Protein AF-A0A8X6IHY8-F1 (afdb_monomer)

InterPro domains:
  IPR005312 Domain of unknown function DUF1759 [PF03564] (2-76)

Foldseek 3Di:
DLLVVLVVQLLPQAQDADLDLVSLVVSLVSNVVSQVVCVVVVNDDDPVNLLVSVVSVLVSYHPVVNVVVVVVDDPPDRDGSVVVSVVSVVSSVVNVVVVVVVVVVVPPPPPPPPPPPPPDPQQQAPQPRHRDDVVPDPRNVPDDDDD

Solvent-accessible surface area (backbone atoms only — not comparable to full-atom values): 8942 Å² total; per-residue (Å²): 108,74,65,59,53,36,52,50,51,58,78,63,51,80,64,38,84,62,98,41,41,68,60,50,46,53,51,51,51,54,46,52,51,35,54,52,54,35,43,77,67,73,51,70,81,49,75,66,54,36,54,50,52,46,54,56,51,50,68,32,41,26,73,66,60,42,52,57,52,59,71,71,56,61,92,92,63,84,77,55,50,68,59,49,51,52,50,53,52,50,50,35,52,51,43,46,51,52,52,54,54,52,58,59,65,72,62,69,67,66,82,77,70,84,73,75,80,72,90,58,79,78,58,53,16,92,87,79,65,45,83,41,61,60,96,75,33,66,75,59,74,68,55,74,83,78,130

pLDDT: mean 80.01, std 13.46, range [43.97, 92.81]

Radius of gyration: 33.56 Å; Cα contacts (8 Å, |Δi|>4): 94; chains: 1; bounding box: 41×46×101 Å

Mean predicted aligned error: 15.46 Å

Structure (mmCIF, N/CA/C/O backbone):
data_AF-A0A8X6IHY8-F1
#
_entry.id   AF-A0A8X6IHY8-F1
#
loop_
_atom_site.group_PDB
_atom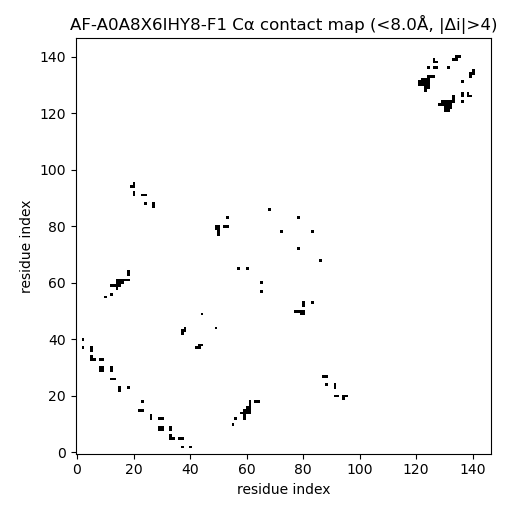_site.id
_atom_site.type_symbol
_atom_site.label_atom_id
_atom_site.label_alt_id
_atom_site.label_comp_id
_atom_site.label_asym_id
_atom_site.label_entity_id
_atom_site.label_seq_id
_atom_site.pdbx_PDB_ins_code
_atom_site.Cartn_x
_atom_site.Cartn_y
_atom_site.Cartn_z
_atom_site.occupancy
_atom_site.B_iso_or_equiv
_atom_site.auth_seq_id
_atom_site.auth_comp_id
_atom_site.auth_asym_id
_atom_site.auth_atom_id
_atom_site.pdbx_PDB_model_num
ATOM 1 N N . MET A 1 1 ? 0.036 -14.199 -20.439 1.00 60.25 1 MET A N 1
ATOM 2 C CA . MET A 1 1 ? 1.438 -14.014 -19.998 1.00 60.25 1 MET A CA 1
ATOM 3 C C . MET A 1 1 ? 1.444 -13.732 -18.506 1.00 60.25 1 MET A C 1
ATOM 5 O O . MET A 1 1 ? 0.518 -13.090 -18.030 1.00 60.25 1 MET A O 1
ATOM 9 N N . LEU A 1 2 ? 2.454 -14.208 -17.776 1.00 81.31 2 LEU A N 1
ATOM 10 C CA . LEU A 1 2 ? 2.539 -14.033 -16.320 1.00 81.31 2 LEU A CA 1
ATOM 11 C C . LEU A 1 2 ? 2.620 -12.544 -15.923 1.00 81.31 2 LEU A C 1
ATOM 13 O O . LEU A 1 2 ? 1.906 -12.106 -15.029 1.00 81.31 2 LEU A O 1
ATOM 17 N N . VAL A 1 3 ? 3.387 -11.751 -16.680 1.00 85.06 3 VAL A N 1
ATOM 18 C CA . VAL A 1 3 ? 3.531 -10.290 -16.516 1.00 85.06 3 VAL A CA 1
ATOM 19 C C . VAL A 1 3 ? 2.189 -9.560 -16.650 1.00 85.06 3 VAL A C 1
ATOM 21 O O . VAL A 1 3 ? 1.806 -8.807 -15.762 1.00 85.06 3 VAL A O 1
ATOM 24 N N . ASP A 1 4 ? 1.439 -9.838 -17.722 1.00 86.38 4 ASP A N 1
ATOM 25 C CA . ASP A 1 4 ? 0.116 -9.244 -17.977 1.00 86.38 4 ASP A CA 1
ATOM 26 C C . ASP A 1 4 ? -0.869 -9.513 -16.826 1.00 86.38 4 ASP A C 1
ATOM 28 O O . ASP A 1 4 ? -1.606 -8.621 -16.415 1.00 86.38 4 ASP A O 1
ATOM 32 N N . SER A 1 5 ? -0.828 -10.713 -16.236 1.00 88.56 5 SER A N 1
ATOM 33 C CA . SER A 1 5 ? -1.653 -11.050 -15.071 1.00 88.56 5 SER A CA 1
ATOM 34 C C . SER A 1 5 ? -1.291 -10.217 -13.839 1.00 88.56 5 SER A C 1
ATOM 36 O O . SER A 1 5 ? -2.189 -9.781 -13.119 1.00 88.56 5 SER A O 1
ATOM 38 N N . HIS A 1 6 ? 0.001 -9.994 -13.580 1.00 88.06 6 HIS A N 1
ATOM 39 C CA . HIS A 1 6 ? 0.453 -9.172 -12.454 1.00 88.06 6 HIS A CA 1
ATOM 40 C C . HIS A 1 6 ? 0.108 -7.695 -12.650 1.00 88.06 6 HIS A C 1
ATOM 42 O O . HIS A 1 6 ? -0.408 -7.073 -11.724 1.00 88.06 6 HIS A O 1
ATOM 48 N N . ILE A 1 7 ? 0.302 -7.157 -13.859 1.00 87.25 7 ILE A N 1
ATOM 49 C CA . ILE A 1 7 ? -0.079 -5.778 -14.190 1.00 87.25 7 ILE A CA 1
ATOM 50 C C . ILE A 1 7 ? -1.588 -5.601 -14.030 1.00 87.25 7 ILE A C 1
ATOM 52 O O . ILE A 1 7 ? -2.022 -4.727 -13.288 1.00 87.25 7 ILE A O 1
ATOM 56 N N . LYS A 1 8 ? -2.404 -6.476 -14.630 1.00 88.44 8 LYS A N 1
ATOM 57 C CA . LYS A 1 8 ? -3.867 -6.430 -14.473 1.00 88.44 8 LYS A CA 1
ATOM 58 C C . LYS A 1 8 ? -4.311 -6.547 -13.021 1.00 88.44 8 LYS A C 1
ATOM 60 O O . LYS A 1 8 ? -5.319 -5.952 -12.663 1.00 88.44 8 LYS A O 1
ATOM 65 N N . SER A 1 9 ? -3.586 -7.296 -12.193 1.00 88.69 9 SER A N 1
ATOM 66 C CA . SER A 1 9 ? -3.908 -7.414 -10.768 1.00 88.69 9 SER A CA 1
ATOM 67 C C . SER A 1 9 ? -3.639 -6.117 -10.004 1.00 88.69 9 SER A C 1
ATOM 69 O O . SER A 1 9 ? -4.371 -5.825 -9.069 1.00 88.69 9 SER A O 1
ATOM 71 N N . ILE A 1 10 ? -2.625 -5.341 -10.406 1.00 88.44 10 ILE A N 1
ATOM 72 C CA . ILE A 1 10 ? -2.350 -4.005 -9.853 1.00 88.44 10 ILE A CA 1
ATOM 73 C C . ILE A 1 10 ? -3.383 -2.988 -10.359 1.00 88.44 10 ILE A C 1
ATOM 75 O O . ILE A 1 10 ? -3.890 -2.195 -9.578 1.00 88.44 10 ILE A O 1
ATOM 79 N N . LEU A 1 11 ? -3.722 -3.032 -11.651 1.00 86.94 11 LEU A N 1
ATOM 80 C CA . LEU A 1 11 ? -4.692 -2.110 -12.257 1.00 86.94 11 LEU A CA 1
ATOM 81 C C . LEU A 1 11 ? -6.131 -2.333 -11.775 1.00 86.94 11 LEU A C 1
ATOM 83 O O . LEU A 1 11 ? -6.920 -1.403 -11.789 1.00 86.94 11 LEU A O 1
ATOM 87 N N . ASN A 1 12 ? -6.475 -3.559 -11.376 1.00 87.81 12 ASN A N 1
ATOM 88 C CA . ASN A 1 12 ? -7.801 -3.917 -10.864 1.00 87.81 12 ASN A CA 1
ATOM 89 C C . ASN A 1 12 ? -7.764 -4.194 -9.354 1.00 87.81 12 ASN A C 1
ATOM 91 O O . ASN A 1 12 ? -8.438 -5.111 -8.871 1.00 87.81 12 ASN A O 1
ATOM 95 N N . LEU A 1 13 ? -6.926 -3.467 -8.609 1.00 87.06 13 LEU A N 1
ATOM 96 C CA . LEU A 1 13 ? -6.950 -3.552 -7.153 1.00 87.06 13 LEU A CA 1
ATOM 97 C C . LEU A 1 13 ? -8.330 -3.130 -6.624 1.00 87.06 13 LEU A C 1
ATOM 99 O O . LEU A 1 13 ? -9.007 -2.310 -7.236 1.00 87.06 13 LEU A O 1
ATOM 103 N N . PRO A 1 14 ? -8.791 -3.715 -5.507 1.00 83.69 14 PRO A N 1
ATOM 104 C CA . PRO A 1 14 ? -10.093 -3.372 -4.964 1.00 83.69 14 PRO A CA 1
ATOM 105 C C . PRO A 1 14 ? -10.080 -1.948 -4.404 1.00 83.69 14 PRO A C 1
ATOM 107 O O . PRO A 1 14 ? -9.290 -1.649 -3.507 1.00 83.69 14 PRO A O 1
ATOM 110 N N . THR A 1 15 ? -11.016 -1.118 -4.862 1.00 85.62 15 THR A N 1
ATOM 111 C CA . THR A 1 15 ? -11.222 0.223 -4.311 1.00 85.62 15 THR A CA 1
ATOM 112 C C . THR A 1 15 ? -11.592 0.146 -2.834 1.00 85.62 15 THR A C 1
ATOM 114 O O . THR A 1 15 ? -12.590 -0.480 -2.448 1.00 85.62 15 THR A O 1
ATOM 117 N N . LEU A 1 16 ? -10.821 0.828 -1.994 1.00 85.44 16 LEU A N 1
ATOM 118 C CA . LEU A 1 16 ? -11.103 0.958 -0.574 1.00 85.44 16 LEU A CA 1
ATOM 119 C C . LEU A 1 16 ? -12.240 1.970 -0.402 1.00 85.44 16 LEU A C 1
ATOM 121 O O . LEU A 1 16 ? -12.073 3.168 -0.592 1.00 85.44 16 LEU A O 1
ATOM 125 N N . LYS A 1 17 ? -13.440 1.483 -0.074 1.00 77.81 17 LYS A N 1
ATOM 126 C CA . LYS A 1 17 ? -14.625 2.346 0.117 1.00 77.81 17 LYS A CA 1
ATOM 127 C C . LYS A 1 17 ? -14.662 3.012 1.490 1.00 77.81 17 LYS A C 1
ATOM 129 O O . LYS A 1 17 ? -15.257 4.076 1.645 1.00 77.81 17 LYS A O 1
ATOM 134 N N . HIS A 1 18 ? -14.069 2.359 2.483 1.00 77.81 18 HIS A N 1
ATOM 135 C CA . HIS A 1 18 ? -14.064 2.789 3.874 1.00 77.81 18 HIS A CA 1
ATOM 136 C C . HIS A 1 18 ? -12.718 2.471 4.514 1.00 77.81 18 HIS A C 1
ATOM 138 O O . HIS A 1 18 ? -12.025 1.536 4.110 1.00 77.81 18 HIS A O 1
ATOM 144 N N . GLU A 1 19 ? -12.388 3.224 5.556 1.00 76.44 19 GLU A N 1
ATOM 145 C CA . GLU A 1 19 ? -11.168 3.034 6.322 1.00 76.44 19 GLU A CA 1
ATOM 146 C C . GLU A 1 19 ? -11.245 1.730 7.137 1.00 76.44 19 GLU A C 1
ATOM 148 O O . GLU A 1 19 ? -11.925 1.637 8.160 1.00 76.44 19 GLU A O 1
ATOM 153 N N . SER A 1 20 ? -10.565 0.692 6.650 1.00 81.94 20 SER A N 1
ATOM 154 C CA . SER A 1 20 ? -10.570 -0.650 7.233 1.00 81.94 20 SER A CA 1
ATOM 155 C C . SER A 1 20 ? -9.161 -1.221 7.245 1.00 81.94 20 SER A C 1
ATOM 157 O O . SER A 1 20 ? -8.530 -1.385 6.202 1.00 81.94 20 SER A O 1
ATOM 159 N N . ALA A 1 21 ? -8.670 -1.570 8.437 1.00 84.00 21 ALA A N 1
ATOM 160 C CA . ALA A 1 21 ? -7.341 -2.157 8.599 1.00 84.00 21 ALA A CA 1
ATOM 161 C C . ALA A 1 21 ? -7.196 -3.481 7.831 1.00 84.00 21 ALA A C 1
ATOM 163 O O . ALA A 1 21 ? -6.152 -3.768 7.258 1.00 84.00 21 ALA A O 1
ATOM 164 N N . LYS A 1 22 ? -8.256 -4.299 7.795 1.00 85.94 22 LYS A N 1
ATOM 165 C CA . LYS A 1 22 ? -8.227 -5.596 7.103 1.00 85.94 22 LYS A CA 1
ATOM 166 C C . LYS A 1 22 ? -8.140 -5.420 5.592 1.00 85.94 22 LYS A C 1
ATOM 168 O O . LYS A 1 22 ? -7.337 -6.093 4.952 1.00 85.94 22 LYS A O 1
ATOM 173 N N . ASP A 1 23 ? -8.938 -4.506 5.049 1.00 87.12 23 ASP A N 1
ATOM 174 C CA . ASP A 1 23 ? -8.995 -4.281 3.606 1.00 87.12 23 ASP A CA 1
ATOM 175 C C . ASP A 1 23 ? -7.721 -3.586 3.117 1.00 87.12 23 ASP A C 1
ATOM 177 O O . ASP A 1 23 ? -7.144 -4.009 2.119 1.00 87.12 23 ASP A O 1
ATOM 181 N N . LEU A 1 24 ? -7.201 -2.614 3.878 1.00 88.94 24 LEU A N 1
ATOM 182 C CA . LEU A 1 24 ? -5.924 -1.961 3.584 1.00 88.94 24 LEU A CA 1
ATOM 183 C C . LEU A 1 24 ? -4.740 -2.940 3.662 1.00 88.94 24 LEU A C 1
ATOM 185 O O . LEU A 1 24 ? -3.843 -2.897 2.821 1.00 88.94 24 LEU A O 1
ATOM 189 N N . ARG A 1 25 ? -4.743 -3.865 4.632 1.00 89.88 25 ARG A N 1
ATOM 190 C CA . ARG A 1 25 ? -3.745 -4.942 4.722 1.00 89.88 25 ARG A CA 1
ATOM 191 C C . ARG A 1 25 ? -3.785 -5.841 3.487 1.00 89.88 25 ARG A C 1
ATOM 193 O O . ARG A 1 25 ? -2.748 -6.068 2.874 1.00 89.88 25 ARG A O 1
ATOM 200 N N . TYR A 1 26 ? -4.970 -6.324 3.115 1.00 89.81 26 TYR A N 1
ATOM 201 C CA . TYR A 1 26 ? -5.143 -7.173 1.936 1.00 89.81 26 TYR A CA 1
ATOM 202 C C . TYR A 1 26 ? -4.719 -6.455 0.648 1.00 89.81 26 TYR A C 1
ATOM 204 O O . TYR A 1 26 ? -4.033 -7.036 -0.195 1.00 89.81 26 TYR A O 1
ATOM 212 N N . PHE A 1 27 ? -5.080 -5.178 0.525 1.00 90.44 27 PHE A N 1
ATOM 213 C CA . PHE A 1 27 ? -4.680 -4.309 -0.575 1.00 90.44 27 PHE A CA 1
ATOM 214 C C . PHE A 1 27 ? -3.152 -4.234 -0.707 1.00 90.44 27 PHE A C 1
ATOM 216 O O . PHE A 1 27 ? -2.603 -4.537 -1.770 1.00 90.44 27 PHE A O 1
ATOM 223 N N . LEU A 1 28 ? -2.456 -3.915 0.390 1.00 91.00 28 LEU A N 1
ATOM 224 C CA . LEU A 1 28 ? -0.994 -3.849 0.440 1.00 91.00 28 LEU A CA 1
ATOM 225 C C . LEU A 1 28 ? -0.330 -5.193 0.136 1.00 91.00 28 LEU A C 1
ATOM 227 O O . LEU A 1 28 ? 0.666 -5.237 -0.586 1.00 91.00 28 LEU A O 1
ATOM 231 N N . ASP A 1 29 ? -0.867 -6.291 0.666 1.00 91.06 29 ASP A N 1
ATOM 232 C CA . ASP A 1 29 ? -0.332 -7.632 0.428 1.00 91.06 29 ASP A CA 1
ATOM 233 C C . ASP A 1 29 ? -0.449 -8.011 -1.060 1.00 91.06 29 ASP A C 1
ATOM 235 O O . ASP A 1 29 ? 0.509 -8.524 -1.649 1.00 91.06 29 ASP A O 1
ATOM 239 N N . CYS A 1 30 ? -1.588 -7.711 -1.695 1.00 90.38 30 CYS A N 1
ATOM 240 C CA . CYS A 1 30 ? -1.803 -7.945 -3.124 1.00 90.38 30 CYS A CA 1
ATOM 241 C C . CYS A 1 30 ? -0.846 -7.107 -3.982 1.00 90.38 30 CYS A C 1
ATOM 243 O O . CYS A 1 30 ? -0.178 -7.637 -4.876 1.00 90.38 30 CYS A O 1
ATOM 245 N N . LEU A 1 31 ? -0.725 -5.814 -3.680 1.00 90.69 31 LEU A N 1
ATOM 246 C CA . LEU A 1 31 ? 0.186 -4.911 -4.370 1.00 90.69 31 LEU A CA 1
ATOM 247 C C . LEU A 1 31 ? 1.639 -5.402 -4.267 1.00 90.69 31 LEU A C 1
ATOM 249 O O . LEU A 1 31 ? 2.290 -5.643 -5.283 1.00 90.69 31 LEU A O 1
ATOM 253 N N . ASN A 1 32 ? 2.132 -5.619 -3.045 1.00 91.69 32 ASN A N 1
ATOM 254 C CA . ASN A 1 32 ? 3.509 -6.041 -2.796 1.00 91.69 32 ASN A CA 1
ATOM 255 C C . ASN A 1 32 ? 3.828 -7.388 -3.442 1.00 91.69 32 ASN A C 1
ATOM 257 O O . ASN A 1 32 ? 4.921 -7.573 -3.978 1.00 91.69 32 ASN A O 1
ATOM 261 N N . LYS A 1 33 ? 2.879 -8.330 -3.423 1.00 92.44 33 LYS A N 1
ATOM 262 C CA . LYS A 1 33 ? 3.028 -9.615 -4.108 1.00 92.44 33 LYS A CA 1
ATOM 263 C C . LYS A 1 33 ? 3.262 -9.415 -5.603 1.00 92.44 33 LYS A C 1
ATOM 265 O O . LYS A 1 33 ? 4.223 -9.962 -6.135 1.00 92.44 33 LYS A O 1
ATOM 270 N N . ASN A 1 34 ? 2.419 -8.625 -6.268 1.00 90.69 34 ASN A N 1
ATOM 271 C CA . ASN A 1 34 ? 2.535 -8.402 -7.708 1.00 90.69 34 ASN A CA 1
ATOM 272 C C . ASN A 1 34 ? 3.813 -7.635 -8.070 1.00 90.69 34 ASN A C 1
ATOM 274 O O . ASN A 1 34 ? 4.498 -8.023 -9.012 1.00 90.69 34 ASN A O 1
ATOM 278 N N . LEU A 1 35 ? 4.192 -6.621 -7.287 1.00 90.88 35 LEU A N 1
ATOM 279 C CA . LEU A 1 35 ? 5.442 -5.883 -7.489 1.00 90.88 35 LEU A CA 1
ATOM 280 C C . LEU A 1 35 ? 6.678 -6.779 -7.336 1.00 90.88 35 LEU A C 1
ATOM 282 O O . LEU A 1 35 ? 7.591 -6.721 -8.157 1.00 90.88 35 LEU A O 1
ATOM 286 N N . ARG A 1 36 ? 6.699 -7.656 -6.323 1.00 90.81 36 ARG A N 1
ATOM 287 C CA . ARG A 1 36 ? 7.780 -8.639 -6.144 1.00 90.81 36 ARG A CA 1
ATOM 288 C C . ARG A 1 36 ? 7.839 -9.624 -7.307 1.00 90.81 36 ARG A C 1
ATOM 290 O O . ARG A 1 36 ? 8.930 -9.920 -7.781 1.00 90.81 36 ARG A O 1
ATOM 297 N N . SER A 1 37 ? 6.693 -10.111 -7.782 1.00 90.81 37 SER A N 1
ATOM 298 C CA . SER A 1 37 ? 6.642 -11.004 -8.942 1.00 90.81 37 SER A CA 1
ATOM 299 C C . SER A 1 37 ? 7.146 -10.330 -10.219 1.00 90.81 37 SER A C 1
ATOM 301 O O . SER A 1 37 ? 7.905 -10.952 -10.951 1.00 90.81 37 SER A O 1
ATOM 303 N N . LEU A 1 38 ? 6.790 -9.065 -10.465 1.00 89.00 38 LEU A N 1
ATOM 304 C CA . LEU A 1 38 ? 7.306 -8.300 -11.606 1.00 89.00 38 LEU A CA 1
ATOM 305 C C . LEU A 1 38 ? 8.823 -8.107 -11.521 1.00 89.00 38 LEU A C 1
ATOM 307 O O . LEU A 1 38 ? 9.515 -8.339 -12.508 1.00 89.00 38 LEU A O 1
ATOM 311 N N . LYS A 1 39 ? 9.350 -7.808 -10.327 1.00 88.62 39 LYS A N 1
ATOM 312 C CA . LYS A 1 39 ? 10.797 -7.706 -10.100 1.00 88.62 39 LYS A CA 1
ATOM 313 C C . LYS A 1 39 ? 11.540 -9.014 -10.400 1.00 88.62 39 LYS A C 1
ATOM 315 O O . LYS A 1 39 ? 12.605 -8.977 -10.993 1.00 88.62 39 LYS A O 1
ATOM 320 N N . VAL A 1 40 ? 10.984 -10.167 -10.014 1.00 90.38 40 VAL A N 1
ATOM 321 C CA . VAL A 1 40 ? 11.573 -11.495 -10.309 1.00 90.38 40 VAL A CA 1
ATOM 322 C C . VAL A 1 40 ? 11.580 -11.807 -11.811 1.00 90.38 40 VAL A C 1
ATOM 324 O O . VAL A 1 40 ? 12.384 -12.613 -12.264 1.00 90.38 40 VAL A O 1
ATOM 327 N N . LEU A 1 41 ? 10.692 -11.180 -12.581 1.00 88.06 41 LEU A N 1
ATOM 328 C CA . LEU A 1 41 ? 10.607 -11.326 -14.034 1.00 88.06 41 LEU A CA 1
ATOM 329 C C . LEU A 1 41 ? 11.467 -10.297 -14.790 1.00 88.06 41 LEU A C 1
ATOM 331 O O . LEU A 1 41 ? 11.240 -10.104 -15.981 1.00 88.06 41 LEU A O 1
ATOM 335 N N . ASP A 1 42 ? 12.402 -9.627 -14.109 1.00 87.25 42 ASP A N 1
ATOM 336 C CA . ASP A 1 42 ? 13.247 -8.542 -14.634 1.00 87.25 42 ASP A CA 1
ATOM 337 C C . ASP A 1 42 ? 12.470 -7.302 -15.128 1.00 87.25 42 ASP A C 1
ATOM 339 O O . ASP A 1 42 ? 12.995 -6.471 -15.867 1.00 87.25 42 ASP A O 1
ATOM 343 N N . PHE A 1 43 ? 11.222 -7.119 -14.677 1.00 84.69 43 PHE A N 1
ATOM 344 C CA . PHE A 1 43 ? 10.466 -5.876 -14.862 1.00 84.69 43 PHE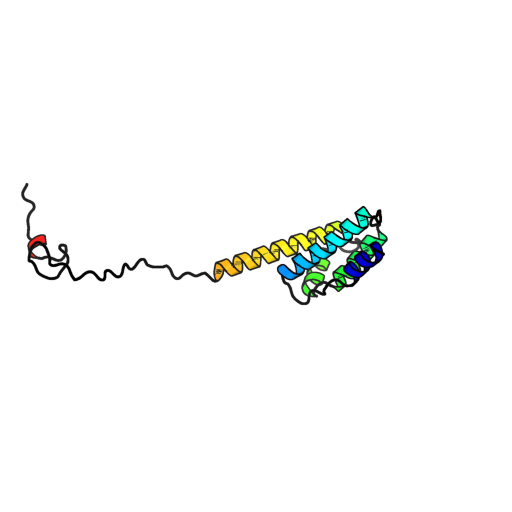 A CA 1
ATOM 345 C C . PHE A 1 43 ? 10.670 -4.970 -13.647 1.00 84.69 43 PHE A C 1
ATOM 347 O O . PHE A 1 43 ? 9.798 -4.841 -12.781 1.00 84.69 43 PHE A O 1
ATOM 354 N N . GLU A 1 44 ? 11.857 -4.372 -13.556 1.00 83.19 44 GLU A N 1
ATOM 355 C CA . GLU A 1 44 ? 12.155 -3.380 -12.524 1.00 83.19 44 GLU A CA 1
ATOM 356 C C . GLU A 1 44 ? 11.347 -2.094 -12.731 1.00 83.19 44 GLU A C 1
ATOM 358 O O . GLU A 1 44 ? 11.066 -1.676 -13.856 1.00 83.19 44 GLU A O 1
ATOM 363 N N . ARG A 1 45 ? 10.958 -1.457 -11.622 1.00 86.94 45 ARG A N 1
ATOM 364 C CA . ARG A 1 45 ? 10.252 -0.177 -11.674 1.00 86.94 45 ARG A CA 1
ATOM 365 C C . ARG A 1 45 ? 11.241 0.933 -12.001 1.00 86.94 45 ARG A C 1
ATOM 367 O O . ARG A 1 45 ? 12.274 1.057 -11.346 1.00 86.94 45 ARG A O 1
ATOM 374 N N . ASP A 1 46 ? 10.877 1.780 -12.948 1.00 88.06 46 ASP A N 1
ATOM 375 C CA . ASP A 1 46 ? 11.560 3.036 -13.225 1.00 88.06 46 ASP A CA 1
ATOM 376 C C . ASP A 1 46 ? 10.774 4.230 -12.654 1.00 88.06 46 ASP A C 1
ATOM 378 O O . ASP A 1 46 ? 9.714 4.080 -12.037 1.00 88.06 46 ASP A O 1
ATOM 382 N N . LYS A 1 47 ? 11.287 5.447 -12.868 1.00 87.06 47 LYS A N 1
ATOM 383 C CA . LYS A 1 47 ? 10.634 6.673 -12.383 1.00 87.06 47 LYS A CA 1
ATOM 384 C C . LYS A 1 47 ? 9.220 6.834 -12.945 1.00 87.06 47 LYS A C 1
ATOM 386 O O . LYS A 1 47 ? 8.327 7.234 -12.204 1.00 87.06 47 LYS A O 1
ATOM 391 N N . LEU A 1 48 ? 9.007 6.509 -14.222 1.00 87.94 48 LEU A N 1
ATOM 392 C CA . LEU A 1 48 ? 7.688 6.622 -14.843 1.00 87.94 48 LEU A CA 1
ATOM 393 C C . LEU A 1 48 ? 6.712 5.597 -14.256 1.00 87.94 48 LEU A C 1
ATOM 395 O O . LEU A 1 48 ? 5.599 5.964 -13.885 1.00 87.94 48 LEU A O 1
ATOM 399 N N . SER A 1 49 ? 7.137 4.339 -14.118 1.00 88.31 49 SER A N 1
ATOM 400 C CA . SER A 1 49 ? 6.319 3.274 -13.529 1.00 88.31 49 SER A CA 1
ATOM 401 C C . SER A 1 49 ? 5.940 3.586 -12.085 1.00 88.31 49 SER A C 1
ATOM 403 O O . SER A 1 49 ? 4.793 3.381 -11.701 1.00 88.31 49 SER A O 1
ATOM 405 N N . ASN A 1 50 ? 6.871 4.128 -11.295 1.00 89.56 50 ASN A N 1
ATOM 406 C CA . ASN A 1 50 ? 6.609 4.556 -9.921 1.00 89.56 50 ASN A CA 1
ATOM 407 C C . ASN A 1 50 ? 5.499 5.613 -9.859 1.00 89.56 50 ASN A C 1
ATOM 409 O O . ASN A 1 50 ? 4.539 5.446 -9.110 1.00 89.56 50 ASN A O 1
ATOM 413 N N . VAL A 1 51 ? 5.589 6.664 -10.682 1.00 89.38 51 VAL A N 1
ATOM 414 C CA . VAL A 1 51 ? 4.565 7.721 -10.739 1.00 89.38 51 VAL A CA 1
ATOM 415 C C . VAL A 1 51 ? 3.227 7.170 -11.234 1.00 89.38 51 VAL A C 1
ATOM 417 O O . VAL A 1 51 ? 2.179 7.520 -10.691 1.00 89.38 51 VAL A O 1
ATOM 420 N N . LEU A 1 52 ? 3.241 6.284 -12.231 1.00 89.75 52 LEU A N 1
ATOM 421 C CA . LEU A 1 52 ? 2.032 5.658 -12.758 1.00 89.75 52 LEU A CA 1
ATOM 422 C C . LEU A 1 52 ? 1.325 4.824 -11.680 1.00 89.75 52 LEU A C 1
ATOM 424 O O . LEU A 1 52 ? 0.140 5.029 -11.426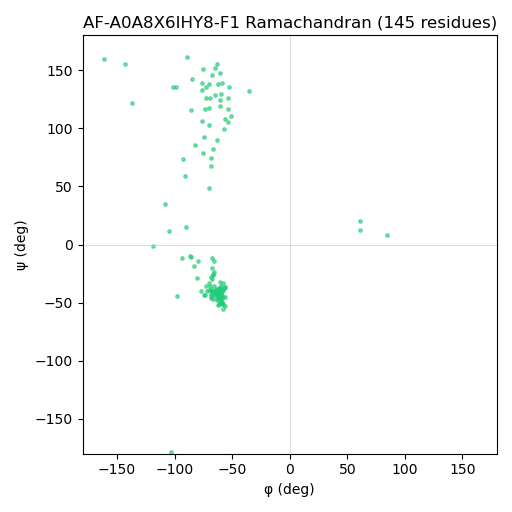 1.00 89.75 52 LEU A O 1
ATOM 428 N N . PHE A 1 53 ? 2.054 3.926 -11.011 1.00 90.69 53 PHE A N 1
ATOM 429 C CA . PHE A 1 53 ? 1.498 3.106 -9.935 1.00 90.69 53 PHE A CA 1
ATOM 430 C C . PHE A 1 53 ? 1.007 3.950 -8.766 1.00 90.69 53 PHE A C 1
ATOM 432 O O . PHE A 1 53 ? -0.038 3.637 -8.206 1.00 90.69 53 PHE A O 1
ATOM 439 N N . LEU A 1 54 ? 1.716 5.026 -8.420 1.00 91.00 54 LEU A N 1
ATOM 440 C CA . LEU A 1 54 ? 1.281 5.947 -7.377 1.00 91.00 54 LEU A CA 1
ATOM 441 C C . LEU A 1 54 ? -0.100 6.528 -7.699 1.00 91.00 54 LEU A C 1
ATOM 443 O O . LEU A 1 54 ? -1.002 6.429 -6.875 1.00 91.00 54 LEU A O 1
ATOM 447 N N . ASN A 1 55 ? -0.288 7.069 -8.907 1.00 89.19 55 ASN A N 1
ATOM 448 C CA . ASN A 1 55 ? -1.567 7.657 -9.316 1.00 89.19 55 ASN A CA 1
ATOM 449 C C . ASN A 1 55 ? -2.702 6.623 -9.322 1.00 89.19 55 ASN A C 1
ATOM 451 O O . ASN A 1 55 ? -3.762 6.886 -8.762 1.00 89.19 55 ASN A O 1
ATOM 455 N N . ILE A 1 56 ? -2.458 5.429 -9.873 1.00 90.00 56 ILE A N 1
ATOM 456 C CA . ILE A 1 56 ? -3.451 4.342 -9.898 1.00 90.00 56 ILE A CA 1
ATOM 457 C C . ILE A 1 56 ? -3.859 3.948 -8.475 1.00 90.00 56 ILE A C 1
ATOM 459 O O . ILE A 1 56 ? -5.037 3.836 -8.164 1.00 90.00 56 ILE A O 1
ATOM 463 N N . ILE A 1 57 ? -2.891 3.760 -7.579 1.00 90.25 57 ILE A N 1
ATOM 464 C CA . ILE A 1 57 ? -3.190 3.351 -6.205 1.00 90.25 57 ILE A CA 1
ATOM 465 C C . ILE A 1 57 ? -3.913 4.465 -5.452 1.00 90.25 57 ILE A C 1
ATOM 467 O O . ILE A 1 57 ? -4.845 4.171 -4.711 1.00 90.25 57 ILE A O 1
ATOM 471 N N . LEU A 1 58 ? -3.520 5.731 -5.638 1.00 89.31 58 LEU A N 1
ATOM 472 C CA . LEU A 1 58 ? -4.226 6.862 -5.037 1.00 89.31 58 LEU A CA 1
ATOM 473 C C . LEU A 1 58 ? -5.693 6.899 -5.461 1.00 89.31 58 LEU A C 1
ATOM 475 O O . LEU A 1 58 ? -6.541 7.214 -4.622 1.00 89.31 58 LEU A O 1
ATOM 479 N N . GLU A 1 59 ? -5.994 6.566 -6.720 1.00 88.50 59 GLU A N 1
ATOM 480 C CA . GLU A 1 59 ? -7.364 6.452 -7.230 1.00 88.50 59 GLU A CA 1
ATOM 481 C C . GLU A 1 59 ? -8.178 5.379 -6.499 1.00 88.50 59 GLU A C 1
ATOM 483 O O . GLU A 1 59 ? -9.340 5.627 -6.169 1.00 88.50 59 GLU A O 1
ATOM 488 N N . GLU A 1 60 ? -7.544 4.261 -6.149 1.00 88.75 60 GLU A N 1
ATOM 489 C CA . GLU A 1 60 ? -8.169 3.149 -5.425 1.00 88.75 60 GLU A CA 1
ATOM 490 C C . GLU A 1 60 ? -8.306 3.372 -3.908 1.00 88.75 60 GLU A C 1
ATOM 492 O O . GLU A 1 60 ? -9.047 2.644 -3.241 1.00 88.75 60 GLU A O 1
ATOM 497 N N . LEU A 1 61 ? -7.621 4.365 -3.332 1.00 88.50 61 LEU A N 1
ATOM 498 C CA . LEU A 1 61 ? -7.786 4.726 -1.921 1.00 88.50 61 LEU A CA 1
ATOM 499 C C . LEU A 1 61 ? -9.093 5.489 -1.669 1.00 88.50 61 LEU A C 1
ATOM 501 O O . LEU A 1 61 ? -9.565 6.266 -2.503 1.00 88.50 61 LEU A O 1
ATOM 505 N N . ASP A 1 62 ? -9.627 5.344 -0.453 1.00 87.50 62 ASP A N 1
ATOM 506 C CA . ASP A 1 62 ? -10.758 6.147 -0.003 1.00 87.50 62 ASP A CA 1
ATOM 507 C C . ASP A 1 62 ? -10.395 7.642 0.062 1.00 87.50 62 ASP A C 1
ATOM 509 O O . ASP A 1 62 ? -9.237 8.040 0.233 1.00 87.50 62 ASP A O 1
ATOM 513 N N . ARG A 1 63 ? -11.421 8.492 -0.050 1.00 86.88 63 ARG A N 1
ATOM 514 C CA . ARG A 1 63 ? -11.263 9.953 -0.097 1.00 86.88 63 ARG A CA 1
ATOM 515 C C . ARG A 1 63 ? -10.507 10.511 1.111 1.00 86.88 63 ARG A C 1
ATOM 517 O O . ARG A 1 63 ? -9.759 11.474 0.957 1.00 86.88 63 ARG A O 1
ATOM 524 N N . GLU A 1 64 ? -10.719 9.943 2.296 1.00 87.12 64 GLU A N 1
ATOM 525 C CA . GLU A 1 64 ? -10.097 10.441 3.521 1.00 87.12 64 GLU A CA 1
ATOM 526 C C . GLU A 1 64 ? -8.616 10.057 3.570 1.00 87.12 64 GLU A C 1
ATOM 528 O O . GLU A 1 64 ? -7.771 10.907 3.840 1.00 87.12 64 GLU A O 1
ATOM 533 N N . SER A 1 65 ? -8.276 8.817 3.211 1.00 88.00 65 SER A N 1
ATOM 534 C CA . SER A 1 65 ? -6.886 8.378 3.047 1.00 88.00 65 SER A CA 1
ATOM 535 C C . SER A 1 65 ? -6.128 9.212 2.021 1.00 88.00 65 SER A C 1
ATOM 537 O O . SER A 1 65 ? -5.012 9.641 2.307 1.00 88.00 65 SER A O 1
ATOM 539 N N . ARG A 1 66 ? -6.733 9.497 0.860 1.00 88.75 66 ARG A N 1
ATOM 540 C CA . ARG A 1 66 ? -6.101 10.343 -0.162 1.00 88.75 66 ARG A CA 1
ATOM 541 C C . ARG A 1 66 ? -5.803 11.739 0.377 1.00 88.75 66 ARG A C 1
ATOM 543 O O . ARG A 1 66 ? -4.672 12.201 0.286 1.00 88.75 66 ARG A O 1
ATOM 550 N N . LYS A 1 67 ? -6.790 12.368 1.019 1.00 88.88 67 LYS A N 1
ATOM 551 C CA . LYS A 1 67 ? -6.630 13.687 1.637 1.00 88.88 67 LYS A CA 1
ATOM 552 C C . LYS A 1 67 ? -5.527 13.690 2.700 1.00 88.88 67 LYS A C 1
ATOM 554 O O . LYS A 1 67 ? -4.721 14.611 2.746 1.00 88.88 67 LYS A O 1
ATOM 559 N N . GLN A 1 68 ? -5.485 12.675 3.562 1.00 89.69 68 GLN A N 1
ATOM 560 C CA . GLN A 1 68 ? -4.444 12.555 4.585 1.00 89.69 68 GLN A CA 1
ATOM 561 C C . GLN A 1 68 ? -3.054 12.422 3.970 1.00 89.69 68 G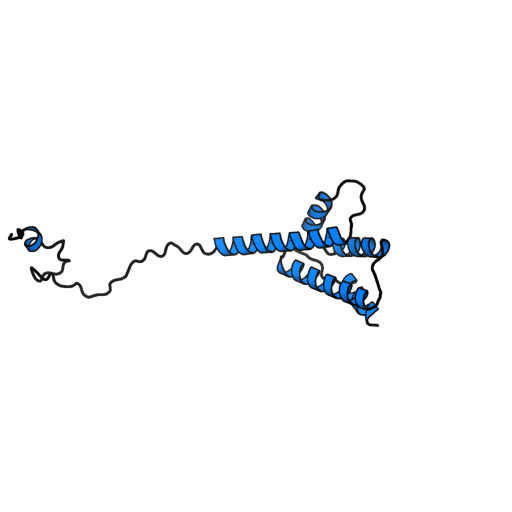LN A C 1
ATOM 563 O O . GLN A 1 68 ? -2.118 13.020 4.489 1.00 89.69 68 GLN A O 1
ATOM 568 N N . TYR A 1 69 ? -2.923 11.670 2.878 1.00 89.69 69 TYR A N 1
ATOM 569 C CA . TYR A 1 69 ? -1.654 11.548 2.175 1.00 89.69 69 TYR A CA 1
ATOM 570 C C . TYR A 1 69 ? -1.228 12.869 1.531 1.00 89.69 69 TYR A C 1
ATOM 572 O O . TYR A 1 69 ? -0.102 13.306 1.743 1.00 89.69 69 TYR A O 1
ATOM 580 N N . GLU A 1 70 ? -2.132 13.556 0.830 1.00 88.06 70 GLU A N 1
ATOM 581 C CA . GLU A 1 70 ? -1.854 14.867 0.226 1.00 88.06 70 GLU A CA 1
ATOM 582 C C . GLU A 1 70 ? -1.367 15.889 1.266 1.00 88.06 70 GLU A C 1
ATOM 584 O O . GLU A 1 70 ? -0.447 16.650 0.992 1.00 88.06 70 GLU A O 1
ATOM 589 N N . LEU A 1 71 ? -1.902 15.851 2.493 1.00 88.12 71 LEU A N 1
ATOM 590 C CA . LEU A 1 71 ? -1.444 16.701 3.601 1.00 88.12 71 LEU A CA 1
ATOM 591 C C . LEU A 1 71 ? -0.024 16.379 4.097 1.00 88.12 71 LEU A C 1
ATOM 593 O O . LEU A 1 71 ? 0.576 17.208 4.780 1.00 88.12 71 LEU A O 1
ATOM 597 N N . THR A 1 72 ? 0.503 15.183 3.815 1.00 85.94 72 THR A N 1
ATOM 598 C CA . THR A 1 72 ? 1.892 14.826 4.156 1.00 85.94 72 THR A CA 1
ATOM 599 C C . THR A 1 72 ? 2.902 15.312 3.124 1.00 85.94 72 THR A C 1
ATOM 601 O O . THR A 1 72 ? 4.089 15.409 3.442 1.00 85.94 72 THR A O 1
ATOM 604 N N . LEU A 1 73 ? 2.449 15.631 1.911 1.00 85.75 73 LEU A N 1
ATOM 605 C CA . LEU A 1 73 ? 3.312 16.100 0.838 1.00 85.75 73 LEU A CA 1
ATOM 606 C C . LEU A 1 73 ? 3.699 17.561 1.073 1.00 85.75 73 LEU A C 1
ATOM 608 O O . LEU A 1 73 ? 2.882 18.389 1.473 1.00 85.75 73 LEU A O 1
ATOM 612 N N . LYS A 1 74 ? 4.968 17.881 0.816 1.00 79.38 74 LYS A N 1
ATOM 613 C CA . LYS A 1 74 ? 5.429 19.269 0.730 1.00 79.38 74 LYS A CA 1
ATOM 614 C C . LYS A 1 74 ? 5.169 19.779 -0.682 1.00 79.38 74 LYS A C 1
ATOM 616 O O . LYS A 1 74 ? 5.335 19.032 -1.646 1.00 79.38 74 LYS A O 1
ATOM 621 N N . ASP A 1 75 ? 4.777 21.045 -0.796 1.00 69.06 75 ASP A N 1
ATOM 622 C CA . ASP A 1 75 ? 4.463 21.657 -2.086 1.00 69.06 75 ASP A CA 1
ATOM 623 C C . ASP A 1 75 ? 5.629 21.483 -3.082 1.00 69.06 75 ASP A C 1
ATOM 625 O O . ASP A 1 75 ? 6.761 21.883 -2.803 1.00 69.06 75 ASP A O 1
ATOM 629 N N . ASN A 1 76 ? 5.311 20.922 -4.258 1.00 65.25 76 ASN A N 1
ATOM 630 C CA . ASN A 1 76 ? 6.142 20.775 -5.467 1.00 65.25 76 ASN A CA 1
ATOM 631 C C . ASN A 1 76 ? 7.114 19.585 -5.593 1.00 65.25 76 ASN A C 1
ATOM 633 O O . ASN A 1 76 ? 7.852 19.544 -6.581 1.00 65.25 76 ASN A O 1
ATOM 637 N N . GLU A 1 77 ? 7.104 18.592 -4.704 1.00 73.38 77 GLU A N 1
ATOM 638 C CA . GLU A 1 77 ? 7.911 17.374 -4.906 1.00 73.38 77 GLU A CA 1
ATOM 639 C C . GLU A 1 77 ? 7.061 16.206 -5.420 1.00 73.38 77 GLU A C 1
ATOM 641 O O . GLU A 1 77 ? 5.954 15.962 -4.941 1.00 73.38 77 GLU A O 1
ATOM 646 N N . VAL A 1 78 ? 7.573 15.484 -6.427 1.00 75.38 78 VAL A N 1
ATOM 647 C CA . VAL A 1 78 ? 6.960 14.227 -6.876 1.00 75.38 78 VAL A CA 1
ATOM 648 C C . VAL A 1 78 ? 7.201 13.198 -5.774 1.00 75.38 78 VAL A C 1
ATOM 650 O O . VAL A 1 78 ? 8.367 12.895 -5.512 1.00 75.38 78 VAL A O 1
ATOM 653 N N . PRO A 1 79 ? 6.146 12.665 -5.135 1.00 80.44 79 PR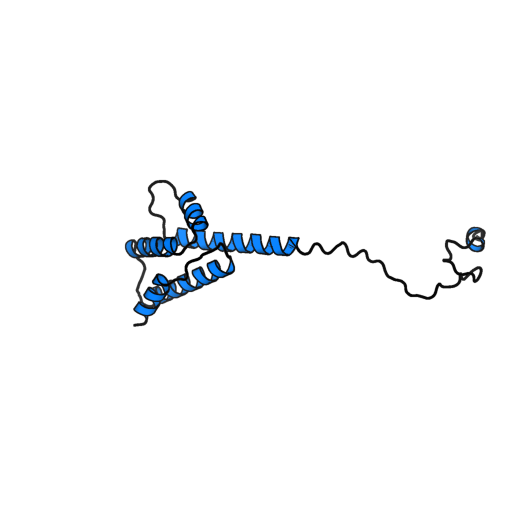O A N 1
ATOM 654 C CA . PRO A 1 79 ? 6.324 11.720 -4.050 1.00 80.44 79 PRO A CA 1
ATOM 655 C C . PRO A 1 79 ? 7.030 10.458 -4.522 1.00 80.44 79 PRO A C 1
ATOM 657 O O . PRO A 1 79 ? 6.718 9.909 -5.584 1.00 80.44 79 PRO A O 1
ATOM 660 N N . ASP A 1 80 ? 7.962 9.984 -3.703 1.00 87.88 80 ASP A N 1
ATOM 661 C CA . ASP A 1 80 ? 8.591 8.700 -3.937 1.00 87.88 80 ASP A CA 1
ATOM 662 C C . ASP A 1 80 ? 7.596 7.559 -3.675 1.00 87.88 80 ASP A C 1
ATOM 664 O O . ASP A 1 80 ? 6.803 7.572 -2.727 1.00 87.88 80 ASP A O 1
ATOM 668 N N . PHE A 1 81 ? 7.623 6.554 -4.548 1.00 89.81 81 PHE A N 1
ATOM 669 C CA . PHE A 1 81 ? 6.689 5.438 -4.462 1.00 89.81 81 PHE A CA 1
ATOM 670 C C . PHE A 1 81 ? 6.959 4.557 -3.240 1.00 89.81 81 PHE A C 1
ATOM 672 O O . PHE A 1 81 ? 6.017 4.057 -2.630 1.00 89.81 81 PHE A O 1
ATOM 679 N N . ASP A 1 82 ? 8.221 4.370 -2.852 1.00 89.38 82 ASP A N 1
ATOM 680 C CA . ASP A 1 82 ? 8.555 3.578 -1.672 1.00 89.38 82 ASP A CA 1
ATOM 681 C C . ASP A 1 82 ? 8.197 4.341 -0.382 1.00 89.38 82 ASP A C 1
ATOM 683 O O . ASP A 1 82 ? 7.675 3.741 0.560 1.00 89.38 82 ASP A O 1
ATOM 687 N N . GLU A 1 83 ? 8.350 5.670 -0.353 1.00 90.06 83 GLU A N 1
ATOM 688 C CA . GLU A 1 83 ? 7.812 6.511 0.730 1.00 90.06 83 GLU A CA 1
ATOM 689 C C . GLU A 1 83 ? 6.286 6.399 0.856 1.00 90.06 83 GLU A C 1
ATOM 691 O O . GLU A 1 83 ? 5.759 6.255 1.963 1.00 90.06 83 GLU A O 1
ATOM 696 N N . PHE A 1 84 ? 5.570 6.392 -0.269 1.00 91.06 84 PHE A N 1
ATOM 697 C CA . PHE A 1 84 ? 4.126 6.172 -0.288 1.00 91.06 84 PHE A CA 1
ATOM 698 C C . PHE A 1 84 ? 3.727 4.796 0.271 1.00 91.06 84 PHE A C 1
ATOM 700 O O . PHE A 1 84 ? 2.801 4.700 1.083 1.00 91.06 84 PHE A O 1
ATOM 707 N N . LEU A 1 85 ? 4.442 3.729 -0.103 1.00 91.25 85 LEU A N 1
ATOM 708 C CA . LEU A 1 85 ? 4.215 2.389 0.451 1.00 91.25 85 LEU A CA 1
ATOM 709 C C . LEU A 1 85 ? 4.436 2.350 1.967 1.00 91.25 85 LEU A C 1
ATOM 711 O O . LEU A 1 85 ? 3.621 1.773 2.692 1.00 91.25 85 LEU A O 1
ATOM 715 N N . ASN A 1 86 ? 5.495 3.001 2.454 1.00 91.69 86 ASN A N 1
ATOM 716 C CA . ASN A 1 86 ? 5.787 3.101 3.884 1.00 91.69 86 ASN A CA 1
ATOM 717 C C . ASN A 1 86 ? 4.696 3.873 4.638 1.00 91.69 86 ASN A C 1
ATOM 719 O O . ASN A 1 86 ? 4.317 3.498 5.754 1.00 91.69 86 ASN A O 1
ATOM 723 N N . TRP A 1 87 ? 4.159 4.933 4.029 1.00 92.81 87 TRP A N 1
ATOM 724 C CA . TRP A 1 87 ? 3.031 5.676 4.581 1.00 92.81 87 TRP A CA 1
ATOM 725 C C . TRP A 1 87 ? 1.776 4.797 4.682 1.00 92.81 87 TRP A C 1
ATOM 727 O O . TRP A 1 87 ? 1.149 4.747 5.743 1.00 92.81 87 TRP A O 1
ATOM 737 N N . LEU A 1 88 ? 1.445 4.039 3.630 1.00 91.19 88 LEU A N 1
ATOM 738 C CA . LEU A 1 88 ? 0.309 3.110 3.638 1.00 91.19 88 LEU A CA 1
ATOM 739 C C . LEU A 1 88 ? 0.456 2.031 4.719 1.00 91.19 88 LEU A C 1
ATOM 741 O O . LEU A 1 88 ? -0.504 1.725 5.433 1.00 91.19 88 LEU A O 1
ATOM 745 N N . GLU A 1 89 ? 1.651 1.458 4.866 1.00 91.19 89 GLU A N 1
ATOM 746 C CA . GLU A 1 89 ? 1.923 0.456 5.898 1.00 91.19 89 GLU A CA 1
ATOM 747 C C . GLU A 1 89 ? 1.787 1.045 7.308 1.00 91.19 89 GLU A C 1
ATOM 749 O O . GLU A 1 89 ? 1.134 0.447 8.171 1.00 91.19 89 GLU A O 1
ATOM 754 N N . SER A 1 90 ? 2.315 2.252 7.522 1.00 91.19 90 SER A N 1
ATOM 755 C CA . SER A 1 90 ? 2.172 2.991 8.780 1.00 91.19 90 SER A CA 1
ATOM 756 C C . SER A 1 90 ? 0.701 3.272 9.100 1.00 91.19 90 SER A C 1
ATOM 758 O O . SER A 1 90 ? 0.244 3.016 10.217 1.00 91.19 90 SER A O 1
ATOM 760 N N . LYS A 1 91 ? -0.086 3.706 8.108 1.00 89.50 91 LYS A N 1
ATOM 761 C CA . LYS A 1 91 ? -1.532 3.909 8.257 1.00 89.50 91 LYS A CA 1
ATOM 762 C C . LYS A 1 91 ? -2.238 2.610 8.657 1.00 89.50 91 LYS A C 1
ATOM 764 O O . LYS A 1 91 ? -3.026 2.605 9.604 1.00 89.50 91 LYS A O 1
ATOM 769 N N . ASN A 1 92 ? -1.917 1.487 8.013 1.00 89.94 92 ASN A N 1
ATOM 770 C CA . ASN A 1 92 ? -2.460 0.182 8.391 1.00 89.94 92 ASN A CA 1
ATOM 771 C C . ASN A 1 92 ? -2.117 -0.201 9.846 1.00 89.94 92 ASN A C 1
ATOM 773 O O . ASN A 1 92 ? -2.970 -0.725 10.567 1.00 89.94 92 ASN A O 1
ATOM 777 N N . GLN A 1 93 ? -0.897 0.067 10.318 1.00 87.88 93 GLN A N 1
ATOM 778 C CA . GLN A 1 93 ? -0.517 -0.182 11.715 1.00 87.88 93 GLN A CA 1
ATOM 779 C C . GLN A 1 93 ? -1.306 0.692 12.701 1.00 87.88 93 GLN A C 1
ATOM 781 O O . GLN A 1 93 ? -1.762 0.195 13.738 1.00 87.88 93 GLN A O 1
ATOM 786 N N . ILE A 1 94 ? -1.526 1.966 12.365 1.00 89.06 94 ILE A N 1
ATOM 787 C CA . ILE A 1 94 ? -2.338 2.892 13.167 1.00 89.06 94 ILE A CA 1
ATOM 788 C C . ILE A 1 94 ? -3.778 2.380 13.266 1.00 89.06 94 ILE A C 1
ATOM 790 O O . ILE A 1 94 ? -4.314 2.276 14.369 1.00 89.06 94 ILE A O 1
ATOM 794 N N . LEU A 1 95 ? -4.384 1.968 12.149 1.00 86.56 95 LEU A N 1
ATOM 795 C CA . LEU A 1 95 ? -5.747 1.429 12.143 1.00 86.56 95 LEU A CA 1
ATOM 796 C C . LEU A 1 95 ? -5.877 0.146 12.962 1.00 86.56 95 LEU A C 1
ATOM 798 O O . LEU A 1 95 ? -6.837 -0.011 13.718 1.00 86.56 95 LEU A O 1
ATOM 802 N N . ASN A 1 96 ? -4.893 -0.750 12.870 1.00 85.00 96 ASN A N 1
ATOM 803 C CA . ASN A 1 96 ? -4.853 -1.943 13.714 1.00 85.00 96 ASN A CA 1
ATOM 804 C C . ASN A 1 96 ? -4.733 -1.588 15.203 1.00 85.00 96 ASN A C 1
ATOM 806 O O . ASN A 1 96 ? -5.401 -2.209 16.028 1.00 85.00 96 ASN A O 1
ATOM 810 N N . SER A 1 97 ? -3.942 -0.569 15.545 1.00 83.62 97 SER A N 1
ATOM 811 C CA . SER A 1 97 ? -3.773 -0.093 16.924 1.00 83.62 97 SER A CA 1
ATOM 812 C C . SER A 1 97 ? -5.034 0.574 17.476 1.00 83.62 97 SER A C 1
ATOM 814 O O . SER A 1 97 ? -5.385 0.392 18.640 1.00 83.62 97 SER A O 1
ATOM 816 N N . ILE A 1 98 ? -5.757 1.340 16.660 1.00 82.56 98 ILE A N 1
ATOM 817 C CA . ILE A 1 98 ? -7.035 1.942 17.061 1.00 82.56 98 ILE A CA 1
ATOM 818 C C . ILE A 1 98 ? -8.082 0.846 17.277 1.00 82.56 98 ILE A C 1
ATOM 820 O O . ILE A 1 98 ? -8.790 0.861 18.283 1.00 82.56 98 ILE A O 1
ATOM 824 N N . ASN A 1 99 ? -8.148 -0.136 16.376 1.00 73.31 99 ASN A N 1
ATOM 825 C CA . ASN A 1 99 ? -9.111 -1.227 16.470 1.00 73.31 99 ASN A CA 1
ATOM 826 C C . ASN A 1 99 ? -8.821 -2.152 17.667 1.00 73.31 99 ASN A C 1
ATOM 828 O O . ASN A 1 99 ? -9.737 -2.528 18.395 1.00 73.31 99 ASN A O 1
ATOM 832 N N . SER A 1 100 ? -7.551 -2.462 17.947 1.00 64.38 100 SER A N 1
ATOM 833 C CA . SER A 1 100 ? -7.176 -3.235 19.138 1.00 64.38 100 SER 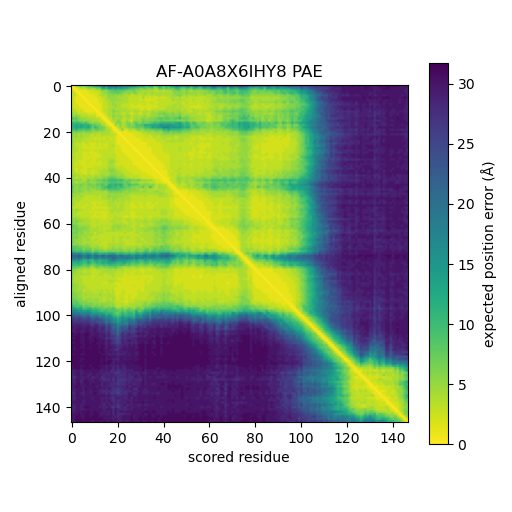A CA 1
ATOM 834 C C . SER A 1 100 ? -7.516 -2.486 20.432 1.00 64.38 100 SER A C 1
ATOM 836 O O . SER A 1 100 ? -8.100 -3.071 21.342 1.00 64.38 100 SER A O 1
ATOM 838 N N . ASN A 1 101 ? -7.274 -1.173 20.489 1.00 58.78 101 ASN A N 1
ATOM 839 C CA . ASN A 1 101 ? -7.667 -0.333 21.625 1.00 58.78 101 ASN A CA 1
ATOM 840 C C . ASN A 1 101 ? -9.195 -0.174 21.769 1.00 58.78 101 ASN A C 1
ATOM 842 O O . ASN A 1 101 ? -9.692 -0.022 22.888 1.00 58.78 101 ASN A O 1
ATOM 846 N N . ALA A 1 102 ? -9.956 -0.234 20.672 1.00 56.28 102 ALA A N 1
ATOM 847 C CA . ALA A 1 102 ? -11.419 -0.238 20.703 1.00 56.28 102 ALA A CA 1
ATOM 848 C C . ALA A 1 102 ? -11.975 -1.557 21.271 1.00 56.28 102 ALA A C 1
ATOM 850 O O . ALA A 1 102 ? -12.905 -1.534 22.079 1.00 56.28 102 ALA A O 1
ATOM 851 N N . VAL A 1 103 ? -11.357 -2.696 20.937 1.00 53.09 103 VAL A N 1
ATOM 852 C CA . VAL A 1 103 ? -11.708 -4.008 21.511 1.00 53.09 103 VAL A CA 1
ATOM 853 C C . VAL A 1 103 ? -11.397 -4.062 23.012 1.00 53.09 103 VAL A C 1
ATOM 855 O O . VAL A 1 103 ? -12.189 -4.606 23.782 1.00 53.09 103 VAL A O 1
ATOM 858 N N . VAL A 1 104 ? -10.314 -3.422 23.468 1.00 53.31 104 VAL A N 1
ATOM 859 C CA . VAL A 1 104 ? -9.985 -3.342 24.905 1.00 53.31 104 VAL A CA 1
ATOM 860 C C . VAL A 1 104 ? -11.009 -2.502 25.690 1.00 53.31 104 VAL A C 1
ATOM 862 O O . VAL A 1 104 ? -11.242 -2.773 26.866 1.00 53.31 104 VAL A O 1
ATOM 865 N N . LYS A 1 105 ? -11.703 -1.540 25.063 1.00 49.56 105 LYS A N 1
ATOM 866 C CA . LYS A 1 105 ? -12.711 -0.700 25.744 1.00 49.56 105 LYS A CA 1
ATOM 867 C C . LYS A 1 105 ? -14.126 -1.290 25.811 1.00 49.56 105 LYS A C 1
ATOM 869 O O . LYS A 1 105 ? -14.941 -0.760 26.565 1.00 49.56 105 LYS A O 1
ATOM 874 N N . LEU A 1 106 ? -14.424 -2.380 25.099 1.00 49.31 106 LEU A N 1
ATOM 875 C CA . LEU A 1 106 ? -15.724 -3.071 25.186 1.00 49.31 106 LEU A CA 1
ATOM 876 C C . LEU A 1 106 ? -15.746 -4.222 26.200 1.00 49.31 106 LEU A C 1
ATOM 878 O O . LEU A 1 106 ? -16.823 -4.642 26.615 1.00 49.31 106 LEU A O 1
ATOM 882 N N . ASN A 1 107 ? -14.584 -4.634 26.710 1.00 43.97 107 ASN A N 1
ATOM 883 C CA . ASN A 1 107 ? -14.491 -5.413 27.941 1.00 43.97 107 ASN A CA 1
ATOM 884 C C . ASN A 1 107 ? -14.331 -4.479 29.146 1.00 43.97 107 ASN A C 1
ATOM 886 O O . ASN A 1 107 ? -13.399 -4.605 29.939 1.00 43.97 107 ASN A O 1
ATOM 890 N N . GLN A 1 108 ? -15.305 -3.589 29.354 1.00 50.78 108 GLN A N 1
ATOM 891 C CA . GLN A 1 108 ? -15.688 -3.285 30.730 1.00 50.78 108 GLN A CA 1
ATOM 892 C C . GLN A 1 108 ? -16.354 -4.547 31.283 1.00 50.78 108 GLN A C 1
ATOM 894 O O . GLN A 1 108 ? -17.575 -4.639 31.417 1.00 50.78 108 GLN A O 1
ATOM 899 N N . GLU A 1 109 ? -15.534 -5.558 31.589 1.00 52.06 109 GLU A N 1
ATOM 900 C CA . GLU A 1 109 ? -15.900 -6.493 32.630 1.00 52.06 109 GLU A CA 1
ATOM 901 C C . GLU A 1 109 ? -16.198 -5.614 33.843 1.00 52.06 109 GLU A C 1
ATOM 903 O O . GLU A 1 109 ? -15.294 -5.026 34.442 1.00 52.06 109 GLU A O 1
ATOM 908 N N . LYS A 1 110 ? -17.492 -5.467 34.165 1.00 54.78 110 LYS A N 1
ATOM 909 C CA . LYS A 1 110 ? -17.943 -5.044 35.493 1.00 54.78 110 LYS A CA 1
ATOM 910 C C . LYS A 1 110 ? -16.968 -5.660 36.488 1.00 54.78 110 LYS A C 1
ATOM 912 O O . LYS A 1 110 ? -16.717 -6.861 36.335 1.00 54.78 110 LYS A O 1
ATOM 917 N N . PRO A 1 111 ? -16.429 -4.914 37.468 1.00 48.94 111 PRO A N 1
ATOM 918 C CA . PRO A 1 111 ? -15.567 -5.523 38.462 1.00 48.94 111 PRO A CA 1
ATOM 919 C C . PRO A 1 111 ? -16.329 -6.729 39.001 1.00 48.94 111 PRO A C 1
ATOM 921 O O . PRO A 1 111 ? -17.403 -6.576 39.595 1.00 48.94 111 PRO A O 1
ATOM 924 N N . LYS A 1 112 ? -15.840 -7.935 38.682 1.00 52.28 112 LYS A N 1
ATOM 925 C CA . LYS A 1 112 ? -16.346 -9.182 39.239 1.00 52.28 112 LYS A CA 1
ATOM 926 C C . LYS A 1 112 ? -15.964 -9.096 40.702 1.00 52.28 112 LYS A C 1
ATOM 928 O O . LYS A 1 112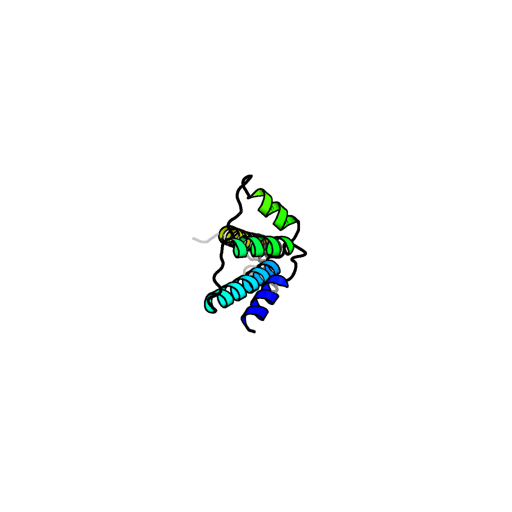 ? -14.909 -9.556 41.121 1.00 52.28 112 LYS A O 1
ATOM 933 N N . SER A 1 113 ? -16.793 -8.397 41.469 1.00 54.75 113 SER A N 1
ATOM 934 C CA . SER A 1 113 ? -16.788 -8.513 42.907 1.00 54.75 113 SER A CA 1
ATOM 935 C C . SER A 1 113 ? -16.940 -10.004 43.164 1.00 54.75 113 SER A C 1
ATOM 937 O O . SER A 1 113 ? -17.904 -10.635 42.726 1.00 54.75 113 SER A O 1
ATOM 939 N N . PHE A 1 114 ? -15.919 -10.590 43.779 1.00 48.69 114 PHE A N 1
ATOM 940 C CA . PHE A 1 114 ? -15.941 -11.964 44.247 1.00 48.69 114 PHE A CA 1
ATOM 941 C C . PHE A 1 114 ? -16.940 -12.053 45.407 1.00 48.69 114 PHE A C 1
ATOM 943 O O . PHE A 1 114 ? -16.573 -12.268 46.558 1.00 48.69 114 PHE A O 1
ATOM 950 N N . PHE A 1 115 ? -18.230 -11.874 45.125 1.00 50.47 115 PHE A N 1
ATOM 951 C CA . PHE A 1 115 ? -19.268 -12.354 46.013 1.00 50.47 115 PHE A CA 1
ATOM 952 C C . PHE A 1 115 ? -19.316 -13.861 45.839 1.00 50.47 115 PHE A C 1
ATOM 954 O O . PHE A 1 115 ? -20.003 -14.407 44.975 1.00 50.47 115 PHE A O 1
ATOM 961 N N . VAL A 1 116 ? -18.552 -14.541 46.688 1.00 50.22 116 VAL A N 1
ATOM 962 C CA . VAL A 1 116 ? -18.773 -15.948 46.985 1.00 50.22 116 VAL A CA 1
ATOM 963 C C . VAL A 1 116 ? -20.206 -16.055 47.509 1.00 50.22 116 VAL A C 1
ATOM 965 O O . VAL A 1 116 ? -20.477 -15.756 48.672 1.00 50.22 116 VAL A O 1
ATOM 968 N N . LYS A 1 117 ? -21.150 -16.458 46.649 1.00 46.84 117 LYS A N 1
ATOM 969 C CA . LYS A 1 117 ? -22.460 -16.952 47.085 1.00 46.84 117 LYS A CA 1
ATOM 970 C C . LYS A 1 117 ? -22.210 -18.220 47.892 1.00 46.84 117 LYS A C 1
ATOM 972 O O . LYS A 1 117 ? -22.119 -19.321 47.356 1.00 46.84 117 LYS A O 1
ATOM 977 N N . ASN A 1 118 ? -22.036 -18.050 49.195 1.00 48.78 118 ASN A N 1
ATOM 978 C CA . ASN A 1 118 ? -21.867 -19.141 50.132 1.00 48.78 118 ASN A CA 1
ATOM 979 C C . ASN A 1 118 ? -23.242 -19.790 50.362 1.00 48.78 118 ASN A C 1
ATOM 981 O O . ASN A 1 118 ? -23.882 -19.543 51.377 1.00 48.78 118 ASN A O 1
ATOM 985 N N . ASN A 1 119 ? -23.690 -20.629 49.421 1.00 51.56 119 ASN A N 1
ATOM 986 C CA . ASN A 1 119 ? -24.820 -21.553 49.598 1.00 51.56 119 ASN A CA 1
ATOM 987 C C . ASN A 1 119 ? -24.438 -22.696 50.564 1.00 51.56 119 ASN A C 1
ATOM 989 O O . ASN A 1 119 ? -24.606 -23.874 50.260 1.00 51.56 119 ASN A O 1
ATOM 993 N N . LYS A 1 120 ? -23.865 -22.368 51.727 1.00 58.41 120 LYS A N 1
ATOM 994 C CA . LYS A 1 120 ? -23.666 -23.331 52.813 1.00 58.41 120 LYS A CA 1
ATOM 995 C C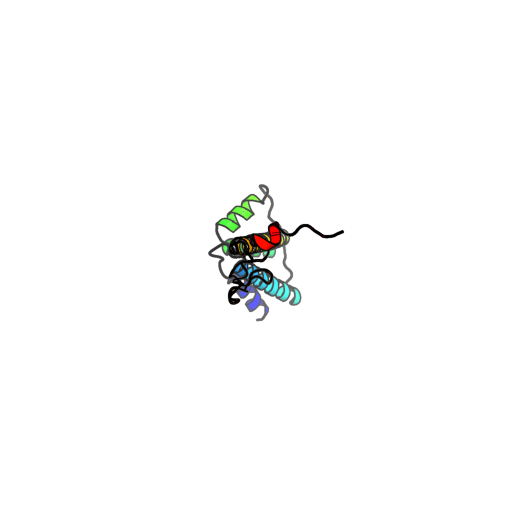 . LYS A 1 120 ? -24.801 -23.135 53.815 1.00 58.41 120 LYS A C 1
ATOM 997 O O . LYS A 1 120 ? -25.091 -21.981 54.137 1.00 58.41 120 LYS A O 1
ATOM 1002 N N . PRO A 1 121 ? -25.426 -24.217 54.316 1.00 56.97 121 PRO A N 1
ATOM 1003 C CA . PRO A 1 121 ? -26.426 -24.104 55.370 1.00 56.97 121 PRO A CA 1
ATOM 1004 C C . PRO A 1 121 ? -25.817 -23.312 56.526 1.00 56.97 121 PRO A C 1
ATOM 1006 O O . PRO A 1 121 ? -24.636 -23.487 56.851 1.00 56.97 121 PRO A O 1
ATOM 1009 N N . ALA A 1 122 ? -26.592 -22.376 57.068 1.00 62.97 122 ALA A N 1
ATOM 1010 C CA . ALA A 1 122 ? -26.132 -21.462 58.095 1.00 62.97 122 ALA A CA 1
ATOM 1011 C C . ALA A 1 122 ? -25.584 -22.277 59.276 1.00 62.97 122 ALA A C 1
ATOM 1013 O O . ALA A 1 122 ? -26.324 -22.977 59.959 1.00 62.97 122 ALA A O 1
ATOM 1014 N N . LYS A 1 123 ? -24.256 -22.266 59.447 1.00 69.38 123 LYS A N 1
ATOM 1015 C CA . LYS A 1 123 ? -23.596 -23.070 60.477 1.00 69.38 123 LYS A CA 1
ATOM 1016 C C . LYS A 1 123 ? -24.034 -22.565 61.845 1.00 69.38 123 LYS A C 1
ATOM 1018 O O . LYS A 1 123 ? -23.904 -21.373 62.124 1.00 69.38 123 LYS A O 1
ATOM 1023 N N . ASN A 1 124 ? -24.488 -23.477 62.695 1.00 80.94 124 ASN A N 1
ATOM 1024 C CA . ASN A 1 124 ? -24.735 -23.195 64.099 1.00 80.94 124 ASN A CA 1
ATOM 1025 C C . ASN A 1 124 ? -23.435 -22.714 64.762 1.00 80.94 124 ASN A C 1
ATOM 1027 O O . ASN A 1 124 ? -22.341 -23.231 64.505 1.00 80.94 124 ASN A O 1
ATOM 1031 N N . CYS A 1 125 ? -23.557 -21.703 65.611 1.00 81.69 125 CYS A N 1
ATOM 1032 C CA . CYS A 1 125 ? -22.477 -21.193 66.427 1.00 81.69 125 CYS A CA 1
ATOM 1033 C C . CYS A 1 125 ? -21.959 -22.306 67.342 1.00 81.69 125 CYS A C 1
ATOM 1035 O O . CYS A 1 125 ? -22.731 -22.919 68.072 1.00 81.69 125 CYS A O 1
ATOM 1037 N N . ARG A 1 126 ? -20.643 -22.531 67.370 1.00 81.94 126 ARG A N 1
ATOM 1038 C CA . ARG A 1 126 ? -20.040 -23.580 68.212 1.00 81.94 126 ARG A CA 1
ATOM 1039 C C . ARG A 1 126 ? -20.170 -23.331 69.721 1.00 81.94 126 ARG A C 1
ATOM 1041 O O . ARG A 1 126 ? -19.920 -24.247 70.489 1.00 81.94 126 ARG A O 1
ATOM 1048 N N . VAL A 1 127 ? -20.534 -22.115 70.133 1.00 82.25 127 VAL A N 1
ATOM 1049 C CA . VAL A 1 127 ? -20.589 -21.695 71.544 1.00 82.25 127 VAL A CA 1
ATOM 1050 C C . VAL A 1 127 ? -22.008 -21.790 72.113 1.00 82.25 127 VAL A C 1
ATOM 1052 O O . VAL A 1 127 ? -22.200 -22.280 73.219 1.00 82.25 127 VAL A O 1
ATOM 1055 N N . CYS A 1 128 ? -23.021 -21.341 71.367 1.00 85.56 128 CYS A N 1
ATOM 1056 C CA . CYS A 1 128 ? -24.417 -21.322 71.828 1.00 85.56 128 CYS A CA 1
ATOM 1057 C C . CYS A 1 128 ? -25.372 -22.177 70.979 1.00 85.56 128 CYS A C 1
ATOM 1059 O O . CYS A 1 128 ? -26.558 -22.243 71.286 1.00 85.56 128 CYS A O 1
ATOM 1061 N N . ASN A 1 129 ? -24.873 -22.815 69.918 1.00 81.25 129 ASN A N 1
ATOM 1062 C CA . ASN A 1 129 ? -25.620 -23.660 68.984 1.00 81.25 129 ASN A CA 1
ATOM 1063 C C . ASN A 1 129 ? -26.763 -22.967 68.206 1.00 81.25 129 ASN A C 1
ATOM 1065 O O . ASN A 1 129 ? -27.544 -23.644 67.539 1.00 81.25 129 ASN A O 1
ATOM 1069 N N . LEU A 1 130 ? -26.838 -21.631 68.237 1.00 80.75 130 LEU A N 1
ATOM 1070 C CA . LEU A 1 130 ? -27.787 -20.819 67.464 1.00 80.75 130 LEU A CA 1
ATOM 1071 C C . LEU A 1 130 ? -27.233 -20.443 66.081 1.00 80.75 130 LEU A C 1
ATOM 1073 O O . LEU A 1 130 ? -26.029 -20.504 65.837 1.00 80.75 130 LEU A O 1
ATOM 1077 N N . ILE A 1 131 ? -28.108 -20.046 65.156 1.00 82.44 131 ILE A N 1
ATOM 1078 C CA . ILE A 1 131 ? -27.744 -19.764 63.760 1.00 82.44 131 ILE A CA 1
ATOM 1079 C C . ILE A 1 131 ? -27.174 -18.346 63.626 1.00 82.44 131 ILE A C 1
ATOM 1081 O O . ILE A 1 131 ? -27.879 -17.395 63.298 1.00 82.44 131 ILE A O 1
ATOM 1085 N N . HIS A 1 132 ? -25.875 -18.204 63.870 1.00 80.19 132 HIS A N 1
ATOM 1086 C CA . HIS A 1 132 ? -25.116 -16.988 63.589 1.00 80.19 132 HIS A CA 1
ATOM 1087 C C . HIS A 1 132 ? -23.611 -17.293 63.539 1.00 80.19 132 HIS A C 1
ATOM 1089 O O . HIS A 1 132 ? -23.143 -18.288 64.103 1.00 80.19 132 HIS A O 1
ATOM 1095 N N . PRO A 1 133 ? -22.806 -16.432 62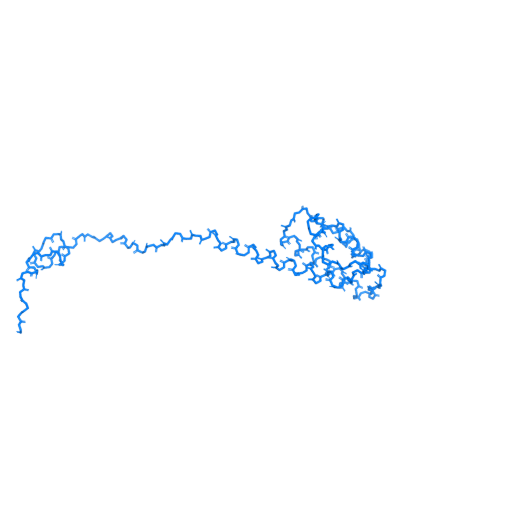.895 1.00 78.50 133 PRO A N 1
ATOM 1096 C CA . PRO A 1 133 ? -21.357 -16.534 62.985 1.00 78.50 133 PRO A CA 1
ATOM 1097 C C . PRO A 1 133 ? -20.854 -16.282 64.419 1.00 78.50 133 PRO A C 1
ATOM 1099 O O . PRO A 1 133 ? -21.476 -15.555 65.195 1.00 78.50 133 PRO A O 1
ATOM 1102 N N . ILE A 1 134 ? -19.708 -16.878 64.774 1.00 80.94 134 ILE A N 1
ATOM 1103 C CA . ILE A 1 134 ? -19.139 -16.839 66.139 1.00 80.94 134 ILE A CA 1
ATOM 1104 C C . ILE A 1 134 ? -18.859 -15.403 66.610 1.00 80.94 134 ILE A C 1
ATOM 1106 O O . ILE A 1 134 ? -19.116 -15.094 67.765 1.00 80.94 134 ILE A O 1
ATOM 1110 N N . TYR A 1 135 ? -18.442 -14.501 65.715 1.00 79.12 135 TYR A N 1
ATOM 1111 C CA . TYR A 1 135 ? -18.177 -13.096 66.057 1.00 79.12 135 TYR A CA 1
ATOM 1112 C C . TYR A 1 135 ? -19.433 -12.289 66.447 1.00 79.12 135 TYR A C 1
ATOM 1114 O O . TYR A 1 135 ? -19.307 -11.176 66.938 1.00 79.12 135 TYR A O 1
ATOM 1122 N N . ARG A 1 136 ? -20.642 -12.825 66.215 1.00 79.19 136 ARG A N 1
ATOM 1123 C CA . ARG A 1 136 ? -21.925 -12.255 66.674 1.00 79.19 136 ARG A CA 1
ATOM 1124 C C . ARG A 1 136 ? -22.523 -13.018 67.861 1.00 79.19 136 ARG A C 1
ATOM 1126 O O . ARG A 1 136 ? -23.695 -12.849 68.164 1.00 79.19 136 ARG A O 1
ATOM 1133 N N . CYS A 1 137 ? -21.761 -13.911 68.488 1.00 83.44 137 CYS A N 1
ATOM 1134 C CA . CYS A 1 137 ? -22.231 -14.671 69.638 1.00 83.44 137 CYS A CA 1
ATOM 1135 C C . CYS A 1 137 ? -22.021 -13.877 70.930 1.00 83.44 137 CYS A C 1
ATOM 1137 O O . CYS A 1 137 ? -20.877 -13.696 71.334 1.00 83.44 137 CYS A O 1
ATOM 1139 N N . GLU A 1 138 ? -23.108 -13.507 71.609 1.00 84.06 138 GLU A N 1
ATOM 1140 C CA . GLU A 1 138 ? -23.064 -12.812 72.908 1.00 84.06 138 GLU A CA 1
ATOM 1141 C C . GLU A 1 138 ? -22.259 -13.602 73.953 1.00 84.06 138 GLU A C 1
ATOM 1143 O O . GLU A 1 138 ? -21.333 -13.071 74.564 1.00 84.06 138 GLU A O 1
ATOM 1148 N N . LYS A 1 139 ? -22.493 -14.921 74.049 1.00 81.00 139 LYS A N 1
ATOM 1149 C CA . LYS A 1 139 ? -21.727 -15.806 74.945 1.00 81.00 139 LYS A CA 1
ATOM 1150 C C . LYS A 1 139 ? -20.230 -15.845 74.634 1.00 81.00 139 LYS A C 1
ATOM 1152 O O . LYS A 1 139 ? -19.440 -16.060 75.541 1.00 81.00 139 LYS A O 1
ATOM 1157 N N . PHE A 1 140 ? -19.835 -15.699 73.367 1.00 83.56 140 PHE A N 1
ATOM 1158 C CA . PHE A 1 140 ? -18.419 -15.674 72.987 1.00 83.56 140 PHE A CA 1
ATOM 1159 C C . PHE A 1 140 ? -17.784 -14.324 73.316 1.00 83.56 140 PHE A C 1
ATOM 1161 O O . PHE A 1 140 ? -16.662 -14.287 73.804 1.00 83.56 140 PHE A O 1
ATOM 1168 N N . THR A 1 141 ? -18.498 -13.220 73.084 1.00 81.56 141 THR A N 1
ATOM 1169 C CA . THR A 1 141 ? -18.012 -11.875 73.428 1.00 81.56 141 THR A CA 1
ATOM 1170 C C . THR A 1 141 ? -17.888 -11.651 74.934 1.00 81.56 141 THR A C 1
ATOM 1172 O O . THR A 1 141 ? -17.073 -10.840 75.358 1.00 81.56 141 THR A O 1
ATOM 1175 N N . GLU A 1 142 ? -18.654 -12.384 75.743 1.00 83.25 142 GLU A N 1
ATOM 1176 C CA . GLU A 1 142 ? -18.593 -12.331 77.209 1.00 83.25 142 GLU A CA 1
ATOM 1177 C C . GLU A 1 142 ? -17.536 -13.266 77.824 1.00 83.25 142 GLU A C 1
ATOM 1179 O O . GLU A 1 142 ? -17.248 -13.172 79.020 1.00 83.25 142 GLU A O 1
ATOM 1184 N N . MET A 1 143 ? -16.926 -14.160 77.037 1.00 80.69 143 MET A N 1
ATOM 1185 C CA . MET A 1 143 ? -15.841 -15.014 77.522 1.00 80.69 143 MET A CA 1
ATOM 1186 C C . MET A 1 143 ? -14.564 -14.190 77.697 1.00 80.69 143 MET A C 1
ATOM 1188 O O . MET A 1 143 ? -13.985 -13.686 76.737 1.00 80.69 143 MET A O 1
ATOM 1192 N N . LYS A 1 144 ? -14.092 -14.084 78.940 1.00 75.75 144 LYS A N 1
ATOM 1193 C CA . LYS A 1 144 ? -12.747 -13.580 79.230 1.00 75.75 144 LYS A CA 1
ATOM 1194 C C . LYS A 1 144 ? -11.732 -14.651 78.836 1.00 75.75 144 LYS A C 1
ATOM 1196 O O . LYS A 1 144 ? -11.936 -15.827 79.139 1.00 75.75 144 LYS A O 1
ATOM 1201 N N . LEU A 1 145 ? -10.656 -14.247 78.164 1.00 68.81 145 LEU A N 1
ATOM 1202 C CA . LEU A 1 145 ? -9.497 -15.111 77.963 1.00 68.81 145 LEU A CA 1
ATOM 1203 C C . LEU A 1 145 ? -8.959 -15.467 79.354 1.00 68.81 145 LEU A C 1
ATOM 1205 O O . LEU A 1 145 ? -8.662 -14.569 80.138 1.00 68.81 145 LEU A O 1
ATOM 1209 N N . ALA A 1 146 ? -8.936 -16.756 79.684 1.00 62.66 146 ALA A N 1
ATOM 1210 C CA . ALA A 1 146 ? -8.177 -17.224 80.832 1.00 62.66 146 ALA A CA 1
ATOM 1211 C C . ALA A 1 146 ? -6.693 -17.158 80.444 1.00 62.66 146 ALA A C 1
ATOM 1213 O O . ALA A 1 146 ? -6.347 -17.666 79.374 1.00 62.66 146 ALA A O 1
ATOM 1214 N N . ASP A 1 147 ? -5.884 -16.482 81.264 1.00 48.59 147 ASP A N 1
ATOM 1215 C CA . ASP A 1 147 ? -4.416 -16.516 81.191 1.00 48.59 147 ASP A CA 1
ATOM 1216 C C . ASP A 1 147 ? -3.878 -17.958 81.215 1.00 48.59 147 ASP A C 1
ATOM 1218 O O . ASP A 1 147 ? -4.409 -18.780 82.005 1.00 48.59 147 ASP A O 1
#

Secondary structure (DSSP, 8-state):
-HHHHHHHHHHTPPP--S--HHHHHHHHHHHHHHHHHHHHTT----HHHHHHHHHHHHHHS-HHHHHHHHTTSPTTPPPPHHHHHHHHHHHHHHHHHHHHHHHHHH-------------S--PBPTTT-SBS-GGG-HHHHTPPPP-

Organism: Nephila pilipes (NCBI:txid299642)

Sequence (147 aa):
MLVDSHIKSILNLPTLKHESAKDLRYFLDCLNKNLRSLKVLDFERDKLSNVLFLNIILEELDRESRKQYELTLKDNEVPDFDEFLNWLESKNQILNSINSNAVVKLNQEKPKSFFVKNNKPAKNCRVCNLIHPIYRCEKFTEMKLAD